Protein AF-A0A6N7V8H0-F1 (afdb_monomer_lite)

Secondary structure (DSSP, 8-state):
----PPPPPHHHHHHHHHHHHHHHHHHHTSPPPHHHHHHHHHHHHHHHHGGGGSS-THHHHHHHHHHHHHHHHHHHHHTTSSS-----HHHHHHHHHHHHHHHHHHHHHHTT-HHHHHHHHHHHHHHHHHHHHHHHHHH--

Sequence (141 aa):
METNAPIPNRSQASAALAAAQSAQDSIRSQPWPWWLYVSNGLFLGVSALLPLLGRPGSGLLAVLVVASCAFNYWAGSRMGLPFAVPRCRVFIVAVVLSTLFVVASLAASWAGMWGLVWVCAAGTVLSFGTGSVFHYRATLR

Foldseek 3Di:
DPPPDPDDDPVRVVVVVVVVVVVVVVLLLAAQDPVLLVLVLCLLLCLLCQLVVVDPCVVVNVVSVVVNFVVQCVSQVVSVHNGNDHPDPQLVVLQVQLVVLSVVLVVCSVVVNNVSSVVSSVSNNVSSVVSSVVSNVSSVD

pLDDT: mean 88.29, std 9.89, range [37.06, 97.12]

Structure (mmCIF, N/CA/C/O backbone):
data_AF-A0A6N7V8H0-F1
#
_entry.id   AF-A0A6N7V8H0-F1
#
loop_
_atom_site.group_PDB
_atom_site.id
_atom_site.type_symbol
_atom_site.label_atom_id
_atom_site.label_alt_id
_atom_site.label_comp_id
_atom_site.label_asym_id
_atom_site.label_entity_id
_atom_site.label_seq_id
_atom_site.pdbx_PDB_ins_code
_atom_site.Cartn_x
_atom_site.Cartn_y
_atom_site.Cartn_z
_atom_site.occupancy
_atom_site.B_iso_or_equiv
_atom_site.auth_seq_id
_atom_site.auth_comp_id
_atom_site.auth_asym_id
_atom_site.auth_atom_id
_atom_site.pdbx_PDB_model_num
ATOM 1 N N . MET A 1 1 ? -36.100 -26.189 21.861 1.00 37.06 1 MET A N 1
ATOM 2 C CA . MET A 1 1 ? -36.657 -24.824 21.939 1.00 37.06 1 MET A CA 1
ATOM 3 C C . MET A 1 1 ? -35.852 -23.959 20.989 1.00 37.06 1 MET A C 1
ATOM 5 O O . MET A 1 1 ? -34.749 -23.561 21.337 1.00 37.06 1 MET A O 1
ATOM 9 N N . GLU A 1 2 ? -36.344 -23.759 19.768 1.00 46.53 2 GLU A N 1
ATOM 10 C CA . GLU A 1 2 ? -35.780 -22.764 18.853 1.00 46.53 2 GLU A CA 1
ATOM 11 C C . GLU A 1 2 ? -36.162 -21.384 19.388 1.00 46.53 2 GLU A C 1
ATOM 13 O O . GLU A 1 2 ? -37.328 -20.991 19.381 1.00 46.53 2 GLU A O 1
ATOM 18 N N . THR A 1 3 ? -35.197 -20.659 19.945 1.00 51.53 3 THR A N 1
ATOM 19 C CA . THR A 1 3 ? -35.372 -19.241 20.250 1.00 51.53 3 THR A CA 1
ATOM 20 C C . THR A 1 3 ? -35.443 -18.488 18.928 1.00 51.53 3 THR A C 1
ATOM 22 O O . THR A 1 3 ? -34.410 -18.149 18.354 1.00 51.53 3 THR A O 1
ATOM 25 N N . ASN A 1 4 ? -36.660 -18.241 18.439 1.00 58.69 4 ASN A N 1
ATOM 26 C CA . ASN A 1 4 ? -36.912 -17.286 17.364 1.00 58.69 4 ASN A CA 1
ATOM 27 C C . ASN A 1 4 ? -36.492 -15.903 17.867 1.00 58.69 4 ASN A C 1
ATOM 29 O O . ASN A 1 4 ? -37.268 -15.212 18.528 1.00 58.69 4 ASN A O 1
ATOM 33 N N . ALA A 1 5 ? -35.233 -15.533 17.624 1.00 66.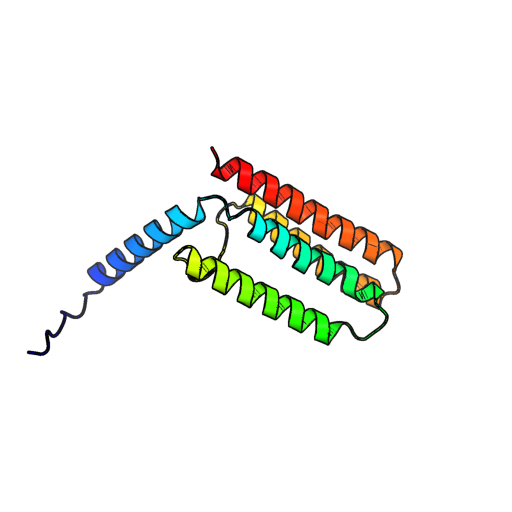69 5 ALA A N 1
ATOM 34 C CA . ALA A 1 5 ? -34.752 -14.197 17.923 1.0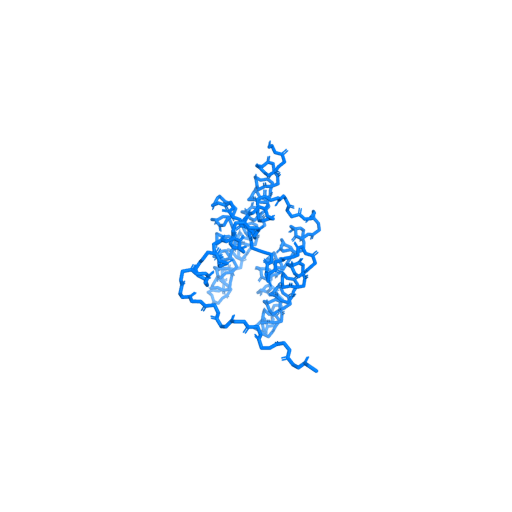0 66.69 5 ALA A CA 1
ATOM 35 C C . ALA A 1 5 ? -35.681 -13.197 17.209 1.00 66.69 5 ALA A C 1
ATOM 37 O O . ALA A 1 5 ? -35.926 -13.361 16.009 1.00 66.69 5 ALA A O 1
ATOM 38 N N . PRO A 1 6 ? -36.247 -12.207 17.919 1.00 72.56 6 PRO A N 1
ATOM 39 C CA . PRO A 1 6 ? -37.151 -11.251 17.303 1.00 72.56 6 PRO A CA 1
ATOM 40 C C . PRO A 1 6 ? -36.449 -10.571 16.126 1.00 72.56 6 PRO A C 1
ATOM 42 O O . PRO A 1 6 ? -35.336 -10.066 16.277 1.00 72.56 6 PRO A O 1
ATOM 45 N N . ILE A 1 7 ? -37.091 -10.581 14.953 1.00 78.12 7 ILE A N 1
ATOM 46 C CA . ILE A 1 7 ? -36.573 -9.904 13.761 1.00 78.12 7 ILE A CA 1
ATOM 47 C C . ILE A 1 7 ? -36.469 -8.412 14.108 1.00 78.12 7 ILE A C 1
ATOM 49 O O . ILE A 1 7 ? -37.496 -7.798 14.417 1.00 78.12 7 ILE A O 1
ATOM 53 N N . PRO A 1 8 ? -35.262 -7.818 14.103 1.00 76.00 8 PRO A N 1
ATOM 54 C CA . PRO A 1 8 ? -35.084 -6.439 14.523 1.00 76.00 8 PRO A CA 1
ATOM 55 C C . PRO A 1 8 ? -35.856 -5.506 13.593 1.00 76.00 8 PRO A C 1
ATOM 57 O O . PRO A 1 8 ? -35.789 -5.617 12.366 1.00 76.00 8 PRO A O 1
ATOM 60 N N . ASN A 1 9 ? -36.586 -4.559 14.176 1.00 87.94 9 ASN A N 1
ATOM 61 C CA . ASN A 1 9 ? -37.241 -3.517 13.394 1.00 87.94 9 ASN A CA 1
ATOM 62 C C . ASN A 1 9 ? -36.192 -2.561 12.784 1.00 87.94 9 ASN A C 1
ATOM 64 O O . ASN A 1 9 ? -35.013 -2.568 13.148 1.00 87.94 9 ASN A O 1
ATOM 68 N N . ARG A 1 10 ? -36.607 -1.710 11.838 1.00 88.06 10 ARG A N 1
ATOM 69 C CA . ARG A 1 10 ? -35.682 -0.825 11.105 1.00 88.06 10 ARG A CA 1
ATOM 70 C C . ARG A 1 10 ? -34.829 0.059 12.026 1.00 88.06 10 ARG A C 1
ATOM 72 O O . ARG A 1 10 ? -33.650 0.253 11.738 1.00 88.06 10 ARG A O 1
ATOM 79 N N . SER A 1 11 ? -35.397 0.585 13.115 1.00 87.69 11 SER A N 1
ATOM 80 C CA . SER A 1 11 ? -34.657 1.440 14.050 1.00 87.69 11 SER A CA 1
ATOM 81 C C . SER A 1 11 ? -33.616 0.643 14.839 1.00 87.69 11 SER A C 1
ATOM 83 O O . SER A 1 11 ? -32.468 1.079 14.924 1.00 87.69 11 SER A O 1
ATOM 85 N N . GLN A 1 12 ? -33.953 -0.559 15.311 1.00 87.06 12 GLN 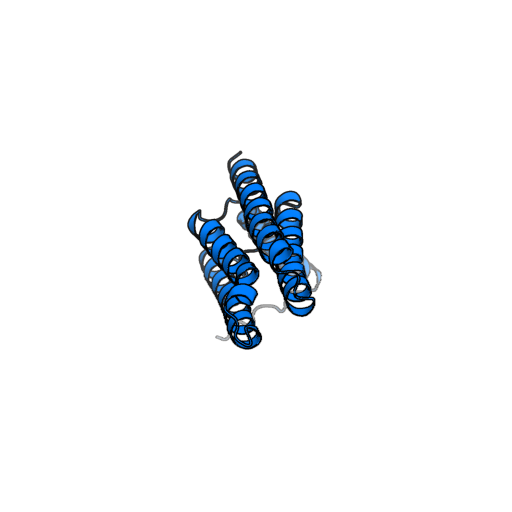A N 1
ATOM 86 C CA . GLN A 1 12 ? -33.011 -1.475 15.964 1.00 87.06 12 GLN A CA 1
ATOM 87 C C . GLN A 1 12 ? -31.879 -1.903 15.024 1.00 87.06 12 GLN A C 1
ATOM 89 O O . GLN A 1 12 ? -30.713 -1.858 15.415 1.00 87.06 12 GLN A O 1
ATOM 94 N N . ALA A 1 13 ? -32.192 -2.237 13.770 1.00 86.88 13 ALA A N 1
ATOM 95 C CA . ALA A 1 13 ? -31.185 -2.563 12.761 1.00 86.88 13 ALA A CA 1
ATOM 96 C C . ALA A 1 13 ? -30.242 -1.377 12.487 1.00 86.88 13 ALA A C 1
ATOM 98 O O . ALA A 1 13 ? -29.025 -1.550 12.433 1.00 86.88 13 ALA A O 1
ATOM 99 N N . SER A 1 14 ? -30.783 -0.157 12.374 1.00 89.06 14 SER A N 1
ATOM 100 C CA . SER A 1 14 ? -29.965 1.047 12.174 1.00 89.06 14 SER A CA 1
ATOM 101 C C . SER A 1 14 ? -29.068 1.365 13.373 1.00 89.06 14 SER A C 1
ATOM 103 O O . SER A 1 14 ? -27.902 1.707 13.188 1.00 89.06 14 SER A O 1
ATOM 105 N N . ALA A 1 15 ? -29.571 1.189 14.598 1.00 88.94 15 ALA A N 1
ATOM 106 C CA . ALA A 1 15 ? -28.802 1.402 15.818 1.00 88.94 15 ALA A CA 1
ATOM 107 C C . ALA A 1 15 ? -27.665 0.377 15.955 1.00 88.94 15 ALA A C 1
ATOM 109 O O . ALA A 1 15 ? -26.538 0.746 16.280 1.00 88.94 15 ALA A O 1
ATOM 110 N N . ALA A 1 16 ? -27.932 -0.894 15.636 1.00 87.69 16 ALA A N 1
ATOM 111 C CA . ALA A 1 16 ? -26.916 -1.944 15.625 1.00 87.69 16 ALA A CA 1
ATOM 112 C C . ALA A 1 16 ? -25.812 -1.666 14.591 1.00 87.69 16 ALA A C 1
ATOM 114 O O . ALA A 1 16 ? -24.628 -1.824 14.894 1.00 87.69 16 ALA A O 1
ATOM 115 N N . LEU A 1 17 ? -26.177 -1.190 13.394 1.00 88.81 17 LEU A N 1
ATOM 116 C CA . LEU A 1 17 ? -25.206 -0.810 12.367 1.00 88.81 17 LEU A CA 1
ATOM 117 C C . LEU A 1 17 ? -24.338 0.375 12.813 1.00 88.81 17 LEU A C 1
ATOM 119 O O . LEU A 1 17 ? -23.122 0.336 12.636 1.00 88.81 17 LEU A O 1
ATOM 123 N N . ALA A 1 18 ? -24.939 1.396 13.429 1.00 91.31 18 ALA A N 1
ATOM 124 C CA . ALA A 1 18 ? -24.211 2.548 13.958 1.00 91.31 18 ALA A CA 1
ATOM 125 C C . ALA A 1 18 ? -23.237 2.148 15.081 1.00 91.31 18 ALA A C 1
ATOM 127 O O . ALA A 1 18 ? -22.095 2.608 15.105 1.00 91.31 18 ALA A O 1
ATOM 128 N N . ALA A 1 19 ? -23.648 1.243 15.975 1.00 88.62 19 ALA A N 1
ATOM 129 C CA . ALA A 1 19 ? -22.782 0.709 17.025 1.00 88.62 19 ALA A CA 1
ATOM 130 C C . ALA A 1 19 ? -21.595 -0.080 16.445 1.00 88.62 19 ALA A C 1
ATOM 132 O O . ALA A 1 19 ? -20.453 0.130 16.855 1.00 88.62 19 ALA A O 1
ATOM 133 N N . ALA A 1 20 ? -21.838 -0.929 15.441 1.00 86.56 20 ALA A N 1
ATOM 134 C CA . ALA A 1 20 ? -20.782 -1.658 14.742 1.00 86.56 20 ALA A CA 1
ATOM 135 C C . ALA A 1 20 ? -19.816 -0.717 14.004 1.00 86.56 20 ALA A C 1
ATOM 137 O O . ALA A 1 20 ? -18.602 -0.909 14.067 1.00 86.56 20 ALA A O 1
ATOM 138 N N . GLN A 1 21 ? -20.328 0.323 13.342 1.00 88.12 21 GLN A N 1
ATOM 139 C CA . GLN A 1 21 ? -19.501 1.344 12.694 1.00 88.12 21 GLN A CA 1
ATOM 140 C C . GLN A 1 21 ? -18.628 2.085 13.707 1.00 88.12 21 GLN A C 1
ATOM 142 O O . GLN A 1 21 ? -17.432 2.216 13.475 1.00 88.12 21 GLN A O 1
ATOM 147 N N . SER A 1 22 ? -19.189 2.487 14.850 1.00 87.56 22 SER A N 1
ATOM 148 C CA . SER A 1 22 ? -18.442 3.136 15.935 1.00 87.56 22 SER A CA 1
ATOM 149 C C . SER A 1 22 ? -17.306 2.251 16.469 1.00 87.56 22 SER A C 1
ATOM 151 O O . SER A 1 22 ? -16.174 2.710 16.626 1.00 87.56 22 SER A O 1
ATOM 153 N N . ALA A 1 23 ? -17.567 0.955 16.663 1.00 86.25 23 ALA A N 1
ATOM 154 C CA . ALA A 1 23 ? -16.547 -0.001 17.095 1.00 86.25 23 ALA A CA 1
ATOM 155 C C . ALA A 1 23 ? -15.437 -0.191 16.046 1.00 86.25 23 ALA A C 1
ATOM 157 O O . ALA A 1 23 ? -14.252 -0.180 16.372 1.00 86.25 23 ALA A O 1
ATOM 158 N N . GLN A 1 24 ? -15.792 -0.320 14.764 1.00 86.00 24 GLN A N 1
ATOM 159 C CA . GLN A 1 24 ? -14.787 -0.393 13.700 1.00 86.00 24 GLN A CA 1
ATOM 160 C C . GLN A 1 24 ? -13.967 0.895 13.608 1.00 86.00 24 GLN A C 1
ATOM 162 O O . GLN A 1 24 ? -12.764 0.858 13.359 1.00 86.00 24 GLN A O 1
ATOM 167 N N . ASP A 1 25 ? -14.618 2.033 13.803 1.00 85.56 25 ASP A N 1
ATOM 168 C CA . ASP A 1 25 ? -13.999 3.346 13.765 1.00 85.56 25 ASP A CA 1
ATOM 169 C C . ASP A 1 25 ? -12.956 3.521 14.870 1.00 85.56 25 ASP A C 1
ATOM 171 O O . ASP A 1 25 ? -11.886 4.063 14.585 1.00 85.56 25 ASP A O 1
ATOM 175 N N . SER A 1 26 ? -13.213 3.012 16.081 1.00 86.00 26 SER A N 1
ATOM 176 C CA . SER A 1 26 ? -12.241 3.060 17.181 1.00 86.00 26 SER A CA 1
ATOM 177 C C . SER A 1 26 ? -11.007 2.200 16.905 1.00 86.00 26 SER A C 1
ATOM 179 O O . SER A 1 26 ? -9.893 2.570 17.272 1.00 86.00 26 SER A O 1
ATOM 181 N N . ILE A 1 27 ? -11.180 1.057 16.235 1.00 85.88 27 ILE A N 1
ATOM 182 C CA . ILE A 1 27 ? -10.061 0.192 15.840 1.00 85.88 27 ILE A CA 1
ATOM 183 C C . ILE A 1 27 ? -9.265 0.855 14.709 1.00 85.88 27 ILE A C 1
ATOM 185 O O . ILE A 1 27 ? -8.039 0.902 14.758 1.00 85.88 27 ILE A O 1
ATOM 189 N N . ARG A 1 28 ? -9.939 1.434 13.705 1.00 85.12 28 ARG A N 1
ATOM 190 C CA . ARG A 1 28 ? -9.289 2.117 12.568 1.00 85.12 28 ARG A CA 1
ATOM 191 C C . ARG A 1 28 ? -8.529 3.387 12.954 1.00 85.12 28 ARG A C 1
ATOM 193 O O . ARG A 1 28 ? -7.722 3.855 12.153 1.00 85.12 28 ARG A O 1
ATOM 200 N N . SER A 1 29 ? -8.801 3.968 14.123 1.00 84.44 29 SER A N 1
ATOM 201 C CA . SER A 1 29 ? -8.022 5.087 14.668 1.00 84.44 29 SER A CA 1
ATOM 202 C C . SER A 1 29 ? -6.724 4.666 15.357 1.00 84.44 29 SER A C 1
ATOM 204 O O . SER A 1 29 ? -5.931 5.534 15.706 1.00 84.44 29 SER A O 1
ATOM 206 N N . GLN A 1 30 ? -6.486 3.369 15.552 1.00 85.75 30 GLN A N 1
ATOM 207 C CA . GLN A 1 30 ? -5.235 2.879 16.126 1.00 85.75 30 GLN A CA 1
ATOM 208 C C . GLN A 1 30 ? -4.142 2.736 15.057 1.00 85.75 30 GLN A C 1
ATOM 210 O O . GLN A 1 30 ? -4.450 2.519 13.877 1.00 85.75 30 GLN A O 1
ATOM 215 N N . PRO A 1 31 ? -2.854 2.832 15.442 1.00 87.12 31 PRO A N 1
ATOM 216 C CA . PRO A 1 31 ? -1.769 2.550 14.517 1.00 87.12 31 PRO A CA 1
ATOM 217 C C . PRO A 1 31 ? -1.878 1.109 14.030 1.00 87.12 31 PRO A C 1
ATOM 219 O O . PRO A 1 31 ? -2.137 0.189 14.805 1.00 87.12 31 PRO A O 1
ATOM 222 N N . TRP A 1 32 ? -1.593 0.889 12.748 1.00 90.69 32 TRP A N 1
ATOM 223 C CA . TRP A 1 32 ? -1.341 -0.471 12.296 1.00 90.69 32 TRP A CA 1
ATOM 224 C C . TRP A 1 32 ? -0.122 -1.072 13.001 1.00 90.69 32 TRP A C 1
ATOM 226 O O . TRP A 1 32 ? 0.799 -0.341 13.387 1.00 90.69 32 TRP A O 1
ATOM 236 N N . PRO A 1 33 ? -0.053 -2.409 13.087 1.00 90.88 33 PRO A N 1
ATOM 237 C CA . PRO A 1 33 ? 1.191 -3.089 13.397 1.00 90.88 33 PRO A CA 1
ATOM 238 C C . PRO A 1 33 ? 2.298 -2.648 12.431 1.00 90.88 33 PRO A C 1
ATOM 240 O O . PRO A 1 33 ? 2.071 -2.548 11.223 1.00 90.88 33 PRO A O 1
ATOM 243 N N . TRP A 1 34 ? 3.508 -2.411 12.945 1.00 91.75 34 TRP A N 1
ATOM 244 C CA . TRP A 1 34 ? 4.623 -1.871 12.153 1.00 91.75 34 TRP A CA 1
ATOM 245 C C . TRP A 1 34 ? 4.905 -2.690 10.877 1.00 91.75 34 TRP A C 1
ATOM 247 O O . TRP A 1 34 ? 5.178 -2.126 9.816 1.00 91.75 34 TRP A O 1
ATOM 257 N N . TRP A 1 35 ? 4.764 -4.019 10.957 1.00 93.81 35 TRP A N 1
ATOM 258 C CA . TRP A 1 35 ? 4.993 -4.940 9.843 1.00 93.81 35 TRP A CA 1
ATOM 259 C C . TRP A 1 35 ? 4.006 -4.737 8.690 1.00 93.81 35 TRP A C 1
ATOM 261 O O . TRP A 1 35 ? 4.353 -5.012 7.542 1.00 93.81 35 TRP A O 1
ATOM 271 N N . LEU A 1 36 ? 2.796 -4.233 8.957 1.00 93.06 36 LEU A N 1
ATOM 272 C CA . LEU A 1 36 ? 1.781 -4.008 7.931 1.00 93.06 36 LEU A CA 1
ATOM 273 C C . LEU A 1 36 ? 2.137 -2.804 7.053 1.00 93.06 36 LEU A C 1
ATOM 275 O O . LEU A 1 36 ? 1.918 -2.849 5.843 1.00 93.06 36 LEU A O 1
ATOM 279 N N . TYR A 1 37 ? 2.748 -1.762 7.628 1.00 93.31 37 TYR A N 1
ATOM 280 C CA . TYR A 1 37 ? 3.306 -0.662 6.835 1.00 93.31 37 TYR A CA 1
ATOM 281 C C . TYR A 1 37 ? 4.447 -1.159 5.955 1.00 93.31 37 TYR A C 1
ATOM 283 O O . TYR A 1 37 ? 4.433 -0.935 4.750 1.00 93.31 37 TYR A O 1
ATOM 291 N N . VAL A 1 38 ? 5.407 -1.882 6.537 1.00 94.00 38 VAL A N 1
ATOM 292 C CA . VAL A 1 38 ? 6.569 -2.392 5.794 1.00 94.00 38 VAL A CA 1
ATOM 293 C C . VAL A 1 38 ? 6.123 -3.287 4.637 1.00 94.00 38 VAL A C 1
ATOM 295 O O . VAL A 1 38 ? 6.548 -3.083 3.505 1.00 94.00 38 VAL A O 1
ATOM 298 N N . SER A 1 39 ? 5.209 -4.222 4.895 1.00 95.31 39 SER A N 1
ATOM 299 C CA . SER A 1 39 ? 4.719 -5.163 3.881 1.00 95.31 39 SER A CA 1
ATOM 300 C C . SER A 1 39 ? 3.986 -4.455 2.739 1.00 95.31 39 SER A C 1
ATOM 302 O O . SER A 1 39 ? 4.263 -4.728 1.575 1.00 95.31 39 SER A O 1
ATOM 304 N N . ASN A 1 40 ? 3.097 -3.502 3.042 1.00 94.94 40 ASN A N 1
ATOM 305 C CA . ASN A 1 40 ? 2.410 -2.714 2.011 1.00 94.94 40 ASN A CA 1
ATOM 306 C C . ASN A 1 40 ? 3.385 -1.844 1.204 1.00 94.94 40 ASN A C 1
ATOM 308 O O . ASN A 1 40 ? 3.266 -1.762 -0.019 1.00 94.94 40 ASN A O 1
ATOM 312 N N . GLY A 1 41 ? 4.383 -1.253 1.865 1.00 94.12 41 GLY A N 1
ATOM 313 C CA . GLY A 1 41 ? 5.451 -0.513 1.196 1.00 94.12 41 GLY A CA 1
ATOM 314 C C . GLY A 1 41 ? 6.251 -1.392 0.235 1.00 94.12 41 GLY A C 1
ATOM 315 O O . GLY A 1 41 ? 6.540 -0.966 -0.881 1.00 94.12 41 GLY A O 1
ATOM 316 N N . LEU A 1 42 ? 6.547 -2.637 0.624 1.00 95.19 42 LEU A N 1
ATOM 317 C CA . LEU A 1 42 ? 7.201 -3.617 -0.244 1.00 95.19 42 LEU A CA 1
ATOM 318 C C . LEU A 1 42 ? 6.316 -4.010 -1.429 1.00 95.19 42 LEU A C 1
ATOM 320 O O . LEU A 1 42 ? 6.798 -3.981 -2.557 1.00 95.19 42 LEU A O 1
ATOM 324 N N . PHE A 1 43 ? 5.031 -4.315 -1.216 1.00 95.31 43 PHE A N 1
ATOM 325 C CA . PHE A 1 43 ? 4.113 -4.632 -2.316 1.00 95.31 43 PHE A CA 1
ATOM 326 C C . PHE A 1 43 ? 4.056 -3.505 -3.350 1.00 95.31 43 PHE A C 1
ATOM 328 O O . PHE A 1 43 ? 4.185 -3.765 -4.547 1.00 95.31 43 PHE A O 1
ATOM 335 N N . LEU A 1 44 ? 3.912 -2.256 -2.902 1.00 95.00 44 LEU A N 1
ATOM 336 C CA . LEU A 1 44 ? 3.859 -1.088 -3.783 1.00 95.00 44 LEU A CA 1
ATOM 337 C C . LEU A 1 44 ? 5.201 -0.838 -4.479 1.00 95.00 44 LEU A C 1
ATOM 339 O O . LEU A 1 44 ? 5.241 -0.697 -5.700 1.00 95.00 44 LEU A O 1
ATOM 343 N N . GLY A 1 45 ? 6.306 -0.840 -3.732 1.00 93.44 45 GLY A N 1
ATOM 344 C CA . GLY A 1 45 ? 7.644 -0.604 -4.277 1.00 93.44 45 GLY A CA 1
ATOM 345 C C . GLY A 1 45 ? 8.057 -1.656 -5.307 1.00 93.44 45 GLY A C 1
ATOM 346 O O . GLY A 1 45 ? 8.511 -1.307 -6.396 1.00 93.44 45 GLY A O 1
ATOM 347 N N . VAL A 1 46 ? 7.834 -2.941 -5.015 1.00 93.88 46 VAL A N 1
ATOM 348 C CA . VAL A 1 46 ? 8.101 -4.038 -5.960 1.00 93.88 46 VAL A CA 1
ATOM 349 C C . VAL A 1 46 ? 7.210 -3.911 -7.196 1.00 93.88 46 VAL A C 1
ATOM 351 O O . VAL A 1 46 ? 7.697 -4.072 -8.313 1.00 93.88 46 VAL A O 1
ATOM 354 N N . SER A 1 47 ? 5.934 -3.553 -7.024 1.00 94.12 47 SER A N 1
ATOM 355 C CA . SER A 1 47 ? 5.024 -3.319 -8.154 1.00 94.12 47 SER A CA 1
ATOM 356 C C . SER A 1 47 ? 5.494 -2.172 -9.053 1.00 94.12 47 SER A C 1
ATOM 358 O O . SER A 1 47 ? 5.391 -2.275 -10.273 1.00 94.12 47 SER A O 1
ATOM 360 N N . ALA A 1 48 ? 6.055 -1.101 -8.485 1.00 93.94 48 ALA A N 1
ATOM 361 C CA . ALA A 1 48 ? 6.606 0.008 -9.263 1.00 93.94 48 ALA A CA 1
ATOM 362 C C . ALA A 1 48 ? 7.900 -0.361 -10.008 1.00 93.94 48 ALA A C 1
ATOM 364 O O . ALA A 1 48 ? 8.169 0.208 -11.063 1.00 93.94 48 ALA A O 1
ATOM 365 N N . LEU A 1 49 ? 8.697 -1.297 -9.485 1.00 93.19 49 LEU A N 1
ATOM 366 C CA . LEU A 1 49 ? 9.955 -1.751 -10.096 1.00 93.19 49 LEU A CA 1
ATOM 367 C C . LEU A 1 49 ? 9.767 -2.877 -11.118 1.00 93.19 49 LEU A C 1
ATOM 369 O O . LEU A 1 49 ? 10.665 -3.134 -11.917 1.00 93.19 49 LEU A O 1
ATOM 373 N N . LEU A 1 50 ? 8.606 -3.531 -11.119 1.00 92.44 50 LEU A N 1
ATOM 374 C CA . LEU A 1 50 ? 8.281 -4.650 -12.000 1.00 92.44 50 LEU A CA 1
ATOM 375 C C . LEU A 1 50 ? 8.639 -4.444 -13.479 1.00 92.44 50 LEU A C 1
ATOM 377 O O . LEU A 1 50 ? 9.154 -5.386 -14.086 1.00 92.44 50 LEU A O 1
ATOM 381 N N . PRO A 1 51 ? 8.408 -3.257 -14.078 1.00 90.38 51 PRO A N 1
ATOM 382 C CA . PRO A 1 51 ? 8.721 -3.051 -15.486 1.00 90.38 51 PRO A CA 1
ATOM 383 C C . PRO A 1 51 ? 10.210 -3.213 -15.828 1.00 90.38 51 PRO A C 1
ATOM 385 O O . PRO A 1 51 ? 10.546 -3.548 -16.961 1.00 90.38 51 PRO A O 1
ATOM 388 N N . LEU A 1 52 ? 11.111 -3.055 -14.852 1.00 89.00 52 LEU A N 1
ATOM 389 C CA . LEU A 1 52 ? 12.556 -3.238 -15.036 1.00 89.00 52 LEU A CA 1
ATOM 390 C C . LEU A 1 52 ? 12.966 -4.708 -15.223 1.00 89.00 52 LEU A C 1
ATOM 392 O O . LEU A 1 52 ? 14.093 -4.979 -15.624 1.00 89.00 52 LEU A O 1
ATOM 396 N N . LEU A 1 53 ? 12.071 -5.665 -14.957 1.00 84.75 53 LEU A N 1
ATOM 397 C CA . LEU A 1 53 ? 12.355 -7.100 -15.079 1.00 84.75 53 LEU A CA 1
ATOM 398 C C . LEU A 1 53 ? 12.298 -7.622 -16.530 1.00 84.75 53 LEU A C 1
ATOM 400 O O . LEU A 1 53 ? 12.544 -8.806 -16.760 1.00 84.75 53 LEU A O 1
ATOM 404 N N . GLY A 1 54 ? 11.966 -6.777 -17.515 1.00 68.75 54 GLY A N 1
ATOM 405 C CA . GLY A 1 54 ? 12.108 -7.080 -18.950 1.00 68.75 54 GLY A CA 1
ATOM 406 C C . GLY A 1 54 ? 11.195 -8.183 -19.517 1.00 68.75 54 GLY A C 1
ATOM 407 O O . GLY A 1 54 ? 11.354 -8.576 -20.670 1.00 68.75 54 GLY A O 1
ATOM 408 N N . ARG A 1 55 ? 10.237 -8.699 -18.737 1.00 66.75 55 ARG A N 1
ATOM 409 C CA . ARG A 1 55 ? 9.236 -9.716 -19.128 1.00 66.75 55 ARG A CA 1
ATOM 410 C C . ARG A 1 55 ? 7.817 -9.156 -18.976 1.00 66.75 55 ARG A C 1
ATOM 412 O O . ARG A 1 55 ? 7.674 -8.135 -18.305 1.00 66.75 55 ARG A O 1
ATOM 419 N N . PRO A 1 56 ? 6.763 -9.782 -19.551 1.00 61.12 56 PRO A N 1
ATOM 420 C CA . PRO A 1 56 ? 5.384 -9.334 -19.347 1.00 61.12 56 PRO A CA 1
ATOM 421 C C . PRO A 1 56 ? 5.017 -9.410 -17.857 1.00 61.12 56 PRO A C 1
ATOM 423 O O . PRO A 1 56 ? 4.574 -10.434 -17.343 1.00 61.12 56 PRO A O 1
ATOM 426 N N . GLY A 1 57 ? 5.242 -8.306 -17.145 1.00 65.88 57 GLY A N 1
ATOM 427 C CA . GLY A 1 57 ? 5.055 -8.189 -15.702 1.00 65.88 57 GLY A CA 1
ATOM 428 C C . GLY A 1 57 ? 3.587 -8.169 -15.279 1.00 65.88 57 GLY A C 1
ATOM 429 O O . GLY A 1 57 ? 3.308 -8.157 -14.089 1.00 65.88 57 GLY A O 1
ATOM 430 N N . SER A 1 58 ? 2.637 -8.200 -16.217 1.00 75.38 58 SER A N 1
ATOM 431 C CA . SER A 1 58 ? 1.200 -8.141 -15.928 1.00 75.38 58 SER A CA 1
ATOM 432 C C . SER A 1 58 ? 0.722 -9.293 -15.038 1.00 75.38 58 SER A C 1
ATOM 434 O O . SER A 1 58 ? -0.046 -9.058 -14.107 1.00 75.38 58 SER A O 1
ATOM 436 N N . GLY A 1 59 ? 1.217 -10.517 -15.257 1.00 83.38 59 GLY A N 1
ATOM 437 C CA . GLY A 1 59 ? 0.881 -11.670 -14.414 1.00 83.38 59 GLY A CA 1
ATOM 438 C C . GLY A 1 59 ? 1.409 -11.530 -12.984 1.00 83.38 59 GLY A C 1
ATOM 439 O O . GLY A 1 59 ? 0.673 -11.737 -12.023 1.00 83.38 59 GLY A O 1
ATOM 440 N N . LEU A 1 60 ? 2.668 -11.110 -12.830 1.00 86.88 60 LEU A N 1
ATOM 441 C CA . LEU A 1 60 ? 3.272 -10.896 -11.514 1.00 86.88 60 LEU A CA 1
ATOM 442 C C . LEU A 1 60 ? 2.635 -9.703 -10.782 1.00 86.88 60 LEU A C 1
ATOM 444 O O . LEU A 1 60 ? 2.415 -9.780 -9.577 1.00 86.88 60 LEU A O 1
ATOM 448 N N . LEU A 1 61 ? 2.262 -8.640 -11.501 1.00 89.06 61 LEU A N 1
ATOM 449 C CA . LEU A 1 61 ? 1.524 -7.508 -10.941 1.00 89.06 61 LEU A CA 1
ATOM 450 C C . LEU A 1 61 ? 0.162 -7.955 -10.402 1.00 89.06 61 LEU A C 1
ATOM 452 O O . LEU A 1 61 ? -0.191 -7.600 -9.281 1.00 89.06 61 LEU A O 1
ATOM 456 N N . ALA A 1 62 ? -0.578 -8.771 -11.159 1.00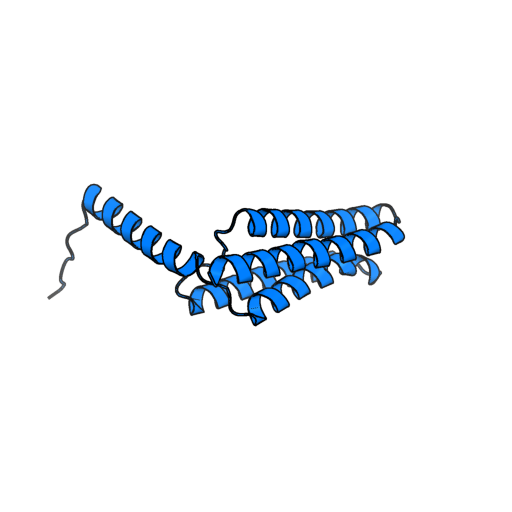 89.12 62 ALA A N 1
ATOM 457 C CA . ALA A 1 62 ? -1.853 -9.319 -10.704 1.00 89.12 62 ALA A CA 1
ATOM 458 C C . ALA A 1 62 ? -1.684 -10.145 -9.419 1.00 89.12 62 ALA A C 1
ATOM 460 O O . ALA A 1 62 ? -2.450 -9.970 -8.472 1.00 89.12 62 ALA A O 1
ATOM 461 N N . VAL A 1 63 ? -0.641 -10.979 -9.344 1.00 92.50 63 VAL A N 1
ATOM 462 C CA . VAL A 1 63 ? -0.311 -11.743 -8.131 1.00 92.50 63 VAL A CA 1
ATOM 463 C C . VAL A 1 63 ? 0.007 -10.818 -6.956 1.00 92.50 63 VAL A C 1
ATOM 465 O O . VAL A 1 63 ? -0.512 -11.042 -5.867 1.00 92.50 63 VAL A O 1
ATOM 468 N N . LEU A 1 64 ? 0.805 -9.764 -7.154 1.00 92.50 64 LEU A N 1
ATOM 469 C CA . LEU A 1 64 ? 1.143 -8.802 -6.097 1.00 92.50 64 LEU A CA 1
ATOM 470 C C . LEU A 1 64 ? -0.088 -8.042 -5.591 1.00 92.50 64 LEU A C 1
ATOM 472 O O . LEU A 1 64 ? -0.231 -7.856 -4.384 1.00 92.50 64 LEU A O 1
ATOM 476 N N . VAL A 1 65 ? -0.996 -7.648 -6.486 1.00 91.69 65 VAL A N 1
ATOM 477 C CA . VAL A 1 65 ? -2.260 -6.991 -6.120 1.00 91.69 65 VAL A CA 1
ATOM 478 C C . VAL A 1 65 ? -3.135 -7.935 -5.301 1.00 91.69 65 VAL A C 1
ATOM 480 O O . VAL A 1 65 ? -3.572 -7.570 -4.211 1.00 91.69 65 VAL A O 1
ATOM 483 N N . VAL A 1 66 ? -3.344 -9.167 -5.775 1.00 95.06 66 VAL A N 1
ATOM 484 C CA . VAL A 1 66 ? -4.147 -10.170 -5.058 1.00 95.06 66 VAL A CA 1
ATOM 485 C C . VAL A 1 66 ? -3.523 -10.504 -3.704 1.00 95.06 66 VAL A C 1
ATOM 487 O O . VAL A 1 66 ? -4.234 -10.531 -2.700 1.00 95.06 66 VAL A O 1
ATOM 490 N N . ALA A 1 67 ? -2.205 -10.702 -3.650 1.00 94.38 67 ALA A N 1
ATOM 491 C CA . ALA A 1 67 ? -1.479 -10.970 -2.414 1.00 94.38 67 ALA A CA 1
ATOM 492 C C . ALA A 1 67 ? -1.595 -9.803 -1.427 1.00 94.38 67 ALA A C 1
ATOM 494 O O . ALA A 1 67 ? -1.881 -10.033 -0.255 1.00 94.38 67 ALA A O 1
ATOM 495 N N . SER A 1 68 ? -1.455 -8.559 -1.893 1.00 94.12 68 SER A N 1
ATOM 496 C CA . SER A 1 68 ? -1.642 -7.365 -1.066 1.00 94.12 68 SER A CA 1
ATOM 497 C C . SER A 1 68 ? -3.066 -7.283 -0.508 1.00 94.12 68 SER A C 1
ATOM 499 O O . SER A 1 68 ? -3.253 -7.095 0.696 1.00 94.12 68 SER A O 1
ATOM 501 N N . CYS A 1 69 ? -4.090 -7.503 -1.336 1.00 93.75 69 CYS A N 1
ATOM 502 C CA . CYS A 1 69 ? -5.480 -7.528 -0.881 1.00 93.75 69 CYS A CA 1
ATOM 503 C C . CYS A 1 69 ? -5.725 -8.638 0.150 1.00 93.75 69 CYS A C 1
ATOM 505 O O . CYS A 1 69 ? -6.261 -8.365 1.223 1.00 93.75 69 CYS A O 1
ATOM 507 N N . ALA A 1 70 ? -5.298 -9.870 -0.134 1.00 94.94 70 ALA A N 1
ATOM 508 C CA . ALA A 1 70 ? -5.447 -11.004 0.777 1.00 94.94 70 ALA A CA 1
ATOM 509 C C . ALA A 1 70 ? -4.706 -10.776 2.103 1.00 94.94 70 ALA A C 1
ATOM 511 O O . ALA A 1 70 ? -5.225 -11.093 3.173 1.00 94.94 70 ALA A O 1
ATOM 512 N N . PHE A 1 71 ? -3.523 -10.167 2.050 1.00 94.94 71 PHE A N 1
ATOM 513 C CA . PHE A 1 71 ? -2.735 -9.833 3.228 1.00 94.94 71 PHE A CA 1
ATOM 514 C C . PHE A 1 71 ? -3.414 -8.768 4.094 1.00 94.94 71 PHE A C 1
ATOM 516 O O . PHE A 1 71 ? -3.504 -8.938 5.308 1.00 94.94 71 PHE A O 1
ATOM 523 N N . ASN A 1 72 ? -3.958 -7.704 3.494 1.00 94.12 72 ASN A N 1
ATOM 524 C CA . ASN A 1 72 ? -4.703 -6.669 4.223 1.00 94.12 72 ASN A CA 1
ATOM 525 C C . ASN A 1 72 ? -6.054 -7.176 4.754 1.00 94.12 72 ASN A C 1
ATOM 527 O O . ASN A 1 72 ? -6.505 -6.718 5.808 1.00 94.12 72 ASN A O 1
ATOM 531 N N . TYR A 1 73 ? -6.685 -8.130 4.067 1.00 94.62 73 TYR A N 1
ATOM 532 C CA . TYR A 1 73 ? -7.864 -8.841 4.561 1.00 94.62 73 TYR A CA 1
ATOM 533 C C . TYR A 1 73 ? -7.519 -9.670 5.802 1.00 94.62 73 TYR A C 1
ATOM 535 O O . TYR A 1 73 ? -8.130 -9.512 6.859 1.00 94.62 73 TYR A O 1
ATOM 543 N N . TRP A 1 74 ? -6.475 -10.498 5.708 1.00 95.56 74 TRP A N 1
ATOM 544 C CA . TRP A 1 74 ? -5.986 -11.306 6.822 1.00 95.56 74 TRP A CA 1
ATOM 545 C C . TRP A 1 74 ? -5.575 -10.436 8.014 1.00 95.56 74 TRP A C 1
ATOM 547 O O . TRP A 1 74 ? -6.037 -10.668 9.131 1.00 95.56 74 TRP A O 1
ATOM 557 N N . ALA A 1 75 ? -4.783 -9.389 7.784 1.00 92.75 75 ALA A N 1
ATOM 558 C CA . ALA A 1 75 ? -4.381 -8.445 8.821 1.00 92.75 75 ALA A CA 1
ATOM 559 C C . ALA A 1 75 ? -5.596 -7.761 9.464 1.00 92.75 75 ALA A C 1
ATOM 561 O O . ALA A 1 75 ? -5.680 -7.677 10.687 1.00 92.75 75 ALA A O 1
ATOM 562 N N . GLY A 1 76 ? -6.566 -7.328 8.651 1.00 90.44 76 GLY A N 1
ATOM 563 C CA . GLY A 1 76 ? -7.832 -6.767 9.117 1.00 90.44 76 GLY A CA 1
ATOM 564 C C . GLY A 1 76 ? -8.562 -7.723 10.053 1.00 90.44 76 GLY A C 1
ATOM 565 O O . GLY A 1 76 ? -8.895 -7.340 11.175 1.00 90.44 76 GLY A O 1
ATOM 566 N N . SER A 1 77 ? -8.739 -8.977 9.629 1.00 91.00 77 SER A N 1
ATOM 567 C CA . SER A 1 77 ? -9.461 -9.994 10.404 1.00 91.00 77 SER A CA 1
ATOM 568 C C . SER A 1 77 ? -8.833 -10.238 11.778 1.00 91.00 77 SER A C 1
ATOM 570 O O . SER A 1 77 ? -9.545 -10.411 12.765 1.00 91.00 77 SER A O 1
ATOM 572 N N . ARG A 1 78 ? -7.499 -10.154 11.876 1.00 89.94 78 ARG A N 1
ATOM 573 C CA . ARG A 1 78 ? -6.750 -10.251 13.140 1.00 89.94 78 ARG A CA 1
ATOM 574 C C . ARG A 1 78 ? -6.947 -9.044 14.058 1.00 89.94 78 ARG A C 1
ATOM 576 O O . ARG A 1 78 ? -6.783 -9.183 15.263 1.00 89.94 78 ARG A O 1
ATOM 583 N N . MET A 1 79 ? -7.301 -7.889 13.502 1.00 86.69 79 MET A N 1
ATOM 584 C CA . MET A 1 79 ? -7.595 -6.655 14.236 1.00 86.69 79 MET A CA 1
ATOM 585 C C . MET A 1 79 ? -9.092 -6.480 14.541 1.00 86.69 79 MET A C 1
ATOM 587 O O . MET A 1 79 ? -9.467 -5.481 15.141 1.00 86.69 79 MET A O 1
ATOM 591 N N . GLY A 1 80 ? -9.961 -7.413 14.133 1.00 85.75 80 GLY A N 1
ATOM 592 C CA . GLY A 1 80 ? -11.416 -7.274 14.288 1.00 85.75 80 GLY A CA 1
ATOM 593 C C . GLY A 1 80 ? -12.081 -6.405 13.212 1.00 85.75 80 GLY A C 1
ATOM 594 O O . GLY A 1 80 ? -13.187 -5.906 13.408 1.00 85.75 80 GLY A O 1
ATOM 595 N N . LEU A 1 81 ? -11.420 -6.217 12.066 1.00 87.00 81 LEU A N 1
ATOM 596 C CA . LEU A 1 81 ? -11.928 -5.474 10.912 1.00 87.00 81 LEU A CA 1
ATOM 597 C C . LEU A 1 81 ? -12.068 -6.395 9.688 1.00 87.00 81 LEU A C 1
ATOM 599 O O . LEU A 1 81 ? -11.299 -7.336 9.534 1.00 87.00 81 LEU A O 1
ATOM 603 N N . PRO A 1 82 ? -12.990 -6.119 8.749 1.00 84.75 82 PRO A N 1
ATOM 604 C CA . PRO A 1 82 ? -13.059 -6.883 7.501 1.00 84.75 82 PRO A CA 1
ATOM 605 C C . PRO A 1 82 ? -11.828 -6.656 6.609 1.00 84.75 82 PRO A C 1
ATOM 607 O O . PRO A 1 82 ? -11.437 -7.539 5.862 1.00 84.75 82 PRO A O 1
ATOM 610 N N . PHE A 1 83 ? -11.210 -5.477 6.690 1.00 86.69 83 PHE A N 1
ATOM 611 C CA . PHE A 1 83 ? -9.979 -5.124 5.988 1.00 86.69 83 PHE A CA 1
ATOM 612 C C . PHE A 1 83 ? -9.191 -4.118 6.821 1.00 86.69 83 PHE A C 1
ATOM 614 O O . PHE A 1 83 ? -9.777 -3.247 7.474 1.00 86.69 83 PHE A O 1
ATOM 621 N N . ALA A 1 84 ? -7.864 -4.193 6.744 1.00 87.38 84 ALA A N 1
ATOM 622 C CA . ALA A 1 84 ? -6.981 -3.176 7.292 1.00 87.38 84 ALA A CA 1
ATOM 623 C C . ALA A 1 84 ? -7.028 -1.904 6.426 1.00 87.38 84 ALA A C 1
ATOM 625 O O . ALA A 1 84 ? -6.185 -1.694 5.562 1.00 87.38 84 ALA A O 1
ATOM 626 N N . VAL A 1 85 ? -8.046 -1.064 6.629 1.00 84.75 85 VAL A N 1
ATOM 627 C CA . VAL A 1 85 ? -8.189 0.237 5.952 1.00 84.75 85 VAL A CA 1
ATOM 628 C C . VAL A 1 85 ? -7.974 1.352 6.972 1.00 84.75 85 VAL A C 1
ATOM 630 O O . VAL A 1 85 ? -8.637 1.340 8.013 1.00 84.75 85 VAL A O 1
ATOM 633 N N . PRO A 1 86 ? -7.080 2.317 6.705 1.00 82.19 86 PRO A N 1
ATOM 634 C CA . PRO A 1 86 ? -6.831 3.411 7.629 1.00 82.19 86 PRO A CA 1
ATOM 635 C C . PRO A 1 86 ? -7.901 4.501 7.482 1.00 82.19 86 PRO A C 1
ATOM 637 O O . PRO A 1 86 ? -8.470 4.686 6.407 1.00 82.19 86 PRO A O 1
ATOM 640 N N . ARG A 1 87 ? -8.147 5.279 8.544 1.00 84.12 87 ARG A N 1
ATOM 641 C CA . ARG A 1 87 ? -9.071 6.434 8.492 1.00 84.12 87 ARG A CA 1
ATOM 642 C C . ARG A 1 87 ? -8.377 7.766 8.187 1.00 84.12 87 ARG A C 1
ATOM 644 O O . ARG A 1 87 ? -9.022 8.727 7.770 1.00 84.12 87 ARG A O 1
ATOM 651 N N . CYS A 1 88 ? -7.068 7.854 8.408 1.00 86.12 88 CYS A N 1
ATOM 652 C CA . CYS A 1 88 ? -6.326 9.100 8.247 1.00 86.12 88 CYS A CA 1
ATOM 653 C C . CYS A 1 88 ? -6.316 9.569 6.786 1.00 86.12 88 CYS A C 1
ATOM 655 O O . CYS A 1 88 ? -5.691 8.946 5.929 1.00 86.12 88 CYS A O 1
ATOM 657 N N . ARG A 1 89 ? -6.963 10.711 6.515 1.00 88.94 89 ARG A N 1
ATOM 658 C CA . ARG A 1 89 ? -7.069 11.294 5.165 1.00 88.94 89 ARG A CA 1
ATOM 659 C C . ARG A 1 89 ? -5.705 11.524 4.518 1.00 88.94 89 ARG A C 1
ATOM 661 O O . ARG A 1 89 ? -5.539 11.227 3.344 1.00 88.94 89 ARG A O 1
ATOM 668 N N . VAL A 1 90 ? -4.729 12.001 5.293 1.00 88.75 90 VAL A N 1
ATOM 669 C CA . VAL A 1 90 ? -3.359 12.238 4.810 1.00 88.75 90 VAL A CA 1
ATOM 670 C C . VAL A 1 90 ? -2.722 10.933 4.340 1.00 88.75 90 VAL A C 1
ATOM 672 O O . VAL A 1 90 ? -2.127 10.887 3.267 1.00 88.75 90 VAL A O 1
ATOM 675 N N . PHE A 1 91 ? -2.896 9.854 5.105 1.00 90.88 91 PHE A N 1
ATOM 676 C CA . PHE A 1 91 ? -2.357 8.555 4.726 1.00 90.88 91 PHE A CA 1
ATOM 677 C C . PHE A 1 91 ? -3.072 7.972 3.505 1.00 90.88 91 PHE A C 1
ATOM 679 O O . PHE A 1 91 ? -2.413 7.452 2.613 1.00 90.88 91 PHE A O 1
ATOM 686 N N . ILE A 1 92 ? -4.394 8.133 3.402 1.00 91.44 92 ILE A N 1
ATOM 687 C CA . ILE A 1 92 ? -5.155 7.718 2.214 1.00 91.44 92 ILE A CA 1
ATOM 688 C C . ILE A 1 92 ? -4.646 8.449 0.965 1.00 91.44 92 ILE A C 1
ATOM 690 O O . ILE A 1 92 ? -4.381 7.807 -0.048 1.00 91.44 92 ILE A O 1
ATOM 694 N N . VAL A 1 93 ? -4.445 9.768 1.038 1.00 94.62 93 VAL A N 1
ATOM 695 C CA . VAL A 1 93 ? -3.878 10.554 -0.072 1.00 94.62 93 VAL A CA 1
ATOM 696 C C . VAL A 1 93 ? -2.486 10.044 -0.449 1.00 94.62 93 VAL A C 1
ATOM 698 O O . VAL A 1 93 ? -2.199 9.877 -1.631 1.00 94.62 93 VAL A O 1
ATOM 701 N N . ALA A 1 94 ? -1.644 9.733 0.537 1.00 94.31 94 ALA A N 1
ATOM 702 C CA . ALA A 1 94 ? -0.318 9.172 0.301 1.00 94.31 94 ALA A CA 1
ATOM 703 C C . ALA A 1 94 ? -0.361 7.790 -0.382 1.00 94.31 94 ALA A C 1
ATOM 705 O O . ALA A 1 94 ? 0.414 7.542 -1.304 1.00 94.31 94 ALA A O 1
ATOM 706 N N . VAL A 1 95 ? -1.285 6.909 0.015 1.00 93.81 95 VAL A N 1
ATOM 707 C CA . VAL A 1 95 ? -1.500 5.594 -0.619 1.00 93.81 95 VAL A CA 1
ATOM 708 C C . VAL A 1 95 ? -1.982 5.750 -2.061 1.00 93.81 95 VAL A C 1
ATOM 710 O O . VAL A 1 95 ? -1.473 5.073 -2.957 1.00 93.81 95 VAL A O 1
ATOM 713 N N . VAL A 1 96 ? -2.927 6.661 -2.309 1.00 95.38 96 VAL A N 1
ATOM 714 C CA . VAL A 1 96 ? -3.412 6.962 -3.664 1.00 95.38 96 VAL A CA 1
ATOM 715 C C . VAL A 1 96 ? -2.268 7.481 -4.529 1.00 95.38 96 VAL A C 1
ATOM 717 O O . VAL A 1 96 ? -2.051 6.961 -5.618 1.00 95.38 96 VAL A O 1
ATOM 720 N N . LEU A 1 97 ? -1.488 8.441 -4.031 1.00 96.69 97 LEU A N 1
ATOM 721 C CA . LEU A 1 97 ? -0.338 8.987 -4.749 1.00 96.69 97 LEU A CA 1
ATOM 722 C C . LEU A 1 97 ? 0.708 7.908 -5.065 1.00 96.69 97 LEU A C 1
ATOM 724 O O . LEU A 1 97 ? 1.195 7.832 -6.191 1.00 96.69 97 LEU A O 1
ATOM 728 N N . SER A 1 98 ? 1.004 7.035 -4.103 1.00 95.19 98 SER A N 1
ATOM 729 C CA . SER A 1 98 ? 1.900 5.892 -4.295 1.00 95.19 98 SER A CA 1
ATOM 730 C C . SER A 1 98 ? 1.390 4.949 -5.390 1.00 95.19 98 SER A C 1
ATOM 732 O O . SER A 1 98 ? 2.136 4.558 -6.284 1.00 95.19 98 SER A O 1
ATOM 734 N N . THR A 1 99 ? 0.087 4.667 -5.398 1.00 94.50 99 THR A N 1
ATOM 735 C CA . THR A 1 99 ? -0.556 3.842 -6.432 1.00 94.50 99 THR A CA 1
ATOM 736 C C . THR A 1 99 ? -0.493 4.507 -7.810 1.00 94.50 99 THR A C 1
ATOM 738 O O . THR A 1 99 ? -0.220 3.837 -8.805 1.00 94.50 99 THR A O 1
ATOM 741 N N . LEU A 1 100 ? -0.683 5.829 -7.891 1.00 97.12 100 LEU A N 1
ATOM 742 C CA . LEU A 1 100 ? -0.537 6.578 -9.143 1.00 97.12 100 LEU A CA 1
ATOM 743 C C . LEU A 1 100 ? 0.890 6.492 -9.690 1.00 97.12 100 LEU A C 1
ATOM 745 O O . LEU A 1 100 ? 1.060 6.351 -10.898 1.00 97.12 100 LEU A O 1
ATOM 749 N N . PHE A 1 101 ? 1.909 6.512 -8.828 1.00 97.12 101 PHE A N 1
ATOM 750 C CA . PHE A 1 101 ? 3.288 6.288 -9.259 1.00 97.12 101 PHE A CA 1
ATOM 751 C C . PHE A 1 101 ? 3.522 4.868 -9.790 1.00 97.12 101 PHE A C 1
ATOM 753 O O . PHE A 1 101 ? 4.221 4.719 -10.789 1.00 97.12 101 PHE A O 1
ATOM 760 N N . VAL A 1 102 ? 2.913 3.834 -9.201 1.00 94.88 102 VAL A N 1
ATOM 761 C CA . VAL A 1 102 ? 2.968 2.463 -9.750 1.00 94.88 102 VAL A CA 1
ATOM 762 C C . VAL A 1 102 ? 2.378 2.425 -11.165 1.00 94.88 102 VAL A C 1
ATOM 764 O O . VAL A 1 102 ? 3.001 1.892 -12.082 1.00 94.88 102 VAL A O 1
ATOM 767 N N . VAL A 1 103 ? 1.208 3.037 -11.370 1.00 94.50 103 VAL A N 1
ATOM 768 C CA . VAL A 1 103 ? 0.560 3.113 -12.692 1.00 94.50 103 VAL A CA 1
ATOM 769 C C . VAL A 1 103 ? 1.413 3.911 -13.683 1.00 94.50 103 VAL A C 1
ATOM 771 O O . VAL A 1 103 ? 1.615 3.474 -14.816 1.00 94.50 103 VAL A O 1
ATOM 774 N N . ALA A 1 104 ? 1.962 5.048 -13.254 1.00 94.75 104 ALA A N 1
ATOM 775 C CA . ALA A 1 104 ? 2.847 5.873 -14.070 1.00 94.75 104 ALA A CA 1
ATOM 776 C C . ALA A 1 104 ? 4.135 5.131 -14.455 1.00 94.75 104 ALA A C 1
ATOM 778 O O . ALA A 1 104 ? 4.600 5.281 -15.580 1.00 94.75 104 ALA A O 1
ATOM 779 N N . SER A 1 105 ? 4.672 4.285 -13.570 1.00 94.25 105 SER A N 1
ATOM 780 C CA . SER A 1 105 ? 5.827 3.430 -13.862 1.00 94.25 105 SER A CA 1
ATOM 781 C C . SER A 1 105 ? 5.535 2.450 -15.003 1.00 94.25 105 SER A C 1
ATOM 783 O O . SER A 1 105 ? 6.329 2.315 -15.937 1.00 94.25 105 SER A O 1
ATOM 785 N N . LEU A 1 106 ? 4.358 1.813 -14.987 1.00 91.56 106 LEU A N 1
ATOM 786 C CA . LEU A 1 106 ? 3.924 0.946 -16.085 1.00 91.56 106 LEU A CA 1
ATOM 787 C C . LEU A 1 106 ? 3.790 1.721 -17.401 1.00 91.56 106 LEU A C 1
ATOM 789 O O . LEU A 1 106 ? 4.315 1.284 -18.425 1.00 91.56 106 LEU A O 1
ATOM 793 N N . ALA A 1 107 ? 3.133 2.882 -17.370 1.00 92.56 107 ALA A N 1
ATOM 794 C CA . ALA A 1 107 ? 2.969 3.724 -18.552 1.00 92.56 107 ALA A CA 1
ATOM 795 C C . ALA A 1 107 ? 4.324 4.198 -19.112 1.00 92.56 107 ALA A C 1
ATOM 797 O O . ALA A 1 107 ? 4.553 4.144 -20.320 1.00 92.56 107 ALA A O 1
ATOM 798 N N . ALA A 1 108 ? 5.249 4.597 -18.235 1.00 93.44 108 ALA A N 1
ATOM 799 C CA . ALA A 1 108 ? 6.604 4.998 -18.597 1.00 93.44 108 ALA A CA 1
ATOM 800 C C . ALA A 1 108 ? 7.377 3.862 -19.276 1.00 93.44 108 ALA A C 1
ATOM 802 O O . ALA A 1 108 ? 8.080 4.097 -20.257 1.00 93.44 108 ALA A O 1
ATOM 803 N N . SER A 1 109 ? 7.223 2.628 -18.793 1.00 92.06 109 SER A N 1
ATOM 804 C CA . SER A 1 109 ? 7.843 1.459 -19.416 1.00 92.06 109 SER A CA 1
ATOM 805 C C . SER A 1 109 ? 7.311 1.193 -20.821 1.00 92.06 109 SER A C 1
ATOM 807 O O . SER A 1 109 ? 8.107 0.945 -21.724 1.00 92.06 109 SER A O 1
ATOM 809 N N . TRP A 1 110 ? 5.999 1.313 -21.045 1.00 90.00 110 TRP A N 1
ATOM 810 C CA . TRP A 1 110 ? 5.420 1.184 -22.389 1.00 90.00 110 TRP A CA 1
ATOM 811 C C . TRP A 1 110 ? 5.898 2.276 -23.349 1.00 90.00 110 TRP A C 1
ATOM 813 O O . TRP A 1 110 ? 6.044 2.019 -24.540 1.00 90.00 110 TRP A O 1
ATOM 823 N N . ALA A 1 111 ? 6.199 3.467 -22.830 1.00 91.81 111 ALA A N 1
ATOM 824 C CA . ALA A 1 111 ? 6.793 4.565 -23.588 1.00 91.81 111 ALA A CA 1
ATOM 825 C C . ALA A 1 111 ? 8.327 4.458 -23.748 1.00 91.81 111 ALA A C 1
ATOM 827 O O . ALA A 1 111 ? 8.941 5.349 -24.330 1.00 91.81 111 ALA A O 1
ATOM 828 N N . GLY A 1 112 ? 8.974 3.415 -23.210 1.00 90.19 112 GLY A N 1
ATOM 829 C CA . GLY A 1 112 ? 10.434 3.252 -23.242 1.00 90.19 112 GLY A CA 1
ATOM 830 C C . GLY A 1 112 ? 11.210 4.242 -22.358 1.00 90.19 112 GLY A C 1
ATOM 831 O O . GLY A 1 112 ? 12.427 4.372 -22.485 1.00 90.19 112 GLY A O 1
ATOM 832 N N . MET A 1 113 ? 10.534 4.946 -21.447 1.00 93.56 113 MET A N 1
ATOM 833 C CA . MET A 1 113 ? 11.106 5.977 -20.575 1.00 93.56 113 MET A CA 1
ATOM 834 C C . MET A 1 113 ? 11.688 5.372 -19.288 1.00 93.56 113 MET A C 1
ATOM 836 O O . MET A 1 113 ? 11.211 5.628 -18.182 1.00 93.56 113 MET A O 1
ATOM 840 N N . TRP A 1 114 ? 12.749 4.575 -19.408 1.00 92.12 114 TRP A N 1
ATOM 841 C CA . TRP A 1 114 ? 13.319 3.819 -18.280 1.00 92.12 114 TRP A CA 1
ATOM 842 C C . TRP A 1 114 ? 13.809 4.682 -17.108 1.00 92.12 114 TRP A C 1
ATOM 844 O O . TRP A 1 114 ? 13.732 4.257 -15.958 1.00 92.12 114 TRP A O 1
ATOM 854 N N . GLY A 1 115 ? 14.262 5.914 -17.363 1.00 92.06 115 GLY A N 1
ATOM 855 C CA . GLY A 1 115 ? 14.612 6.853 -16.290 1.00 92.06 115 GLY A CA 1
ATOM 856 C C . GLY A 1 115 ? 13.406 7.245 -15.428 1.00 92.06 115 GLY A C 1
ATOM 857 O O . GLY A 1 115 ? 13.516 7.348 -14.208 1.00 92.06 115 GLY A O 1
ATOM 858 N N . LEU A 1 116 ? 12.230 7.394 -16.047 1.00 94.25 116 LEU A N 1
ATOM 859 C CA . LEU A 1 116 ? 10.998 7.751 -15.347 1.00 94.25 116 LEU A CA 1
ATOM 860 C C . LEU A 1 116 ? 10.478 6.592 -14.483 1.00 94.25 116 LEU A C 1
ATOM 862 O O . LEU A 1 116 ? 9.951 6.842 -13.406 1.00 94.25 116 LEU A O 1
ATOM 866 N N . VAL A 1 117 ? 10.712 5.337 -14.885 1.00 93.69 117 VAL A N 1
ATOM 867 C CA . VAL A 1 117 ? 10.404 4.142 -14.072 1.00 93.69 117 VAL A CA 1
ATOM 868 C C . VAL A 1 117 ? 11.087 4.215 -12.700 1.00 93.69 117 VAL A C 1
ATOM 870 O O . VAL A 1 117 ? 10.437 4.022 -11.672 1.00 93.69 117 VAL A O 1
ATOM 873 N N . TRP A 1 118 ? 12.373 4.581 -12.656 1.00 94.31 118 TRP A N 1
ATOM 874 C CA . TRP A 1 118 ? 13.107 4.765 -11.397 1.00 94.31 118 TRP A CA 1
ATOM 875 C C . TRP A 1 118 ? 12.549 5.906 -10.545 1.00 94.31 118 TRP A C 1
ATOM 877 O O . TRP A 1 118 ? 12.378 5.747 -9.335 1.00 94.31 118 TRP A O 1
ATOM 887 N N . VAL A 1 119 ? 12.223 7.040 -11.170 1.00 96.38 119 VAL A N 1
ATOM 888 C CA . VAL A 1 119 ? 11.616 8.191 -10.481 1.00 96.38 119 VAL A CA 1
ATOM 889 C C . VAL A 1 119 ? 10.260 7.814 -9.884 1.00 96.38 119 VAL A C 1
ATOM 891 O O . VAL A 1 119 ? 9.986 8.137 -8.729 1.00 96.38 119 VAL A O 1
ATOM 894 N N . CYS A 1 120 ? 9.428 7.079 -10.622 1.00 95.88 120 CYS A N 1
ATOM 895 C CA . CYS A 1 120 ? 8.146 6.586 -10.135 1.00 95.88 120 CYS A CA 1
ATOM 896 C C . CYS A 1 120 ? 8.314 5.578 -8.991 1.00 95.88 120 CYS A C 1
ATOM 898 O O . CYS A 1 120 ? 7.590 5.661 -8.000 1.00 95.88 120 CYS A O 1
ATOM 900 N N . ALA A 1 121 ? 9.285 4.667 -9.063 1.00 94.44 121 ALA A N 1
ATOM 901 C CA . ALA A 1 121 ? 9.574 3.746 -7.965 1.00 94.44 121 ALA A CA 1
ATOM 902 C C . ALA A 1 121 ? 9.999 4.490 -6.687 1.00 94.44 121 ALA A C 1
ATOM 904 O O . ALA A 1 121 ? 9.460 4.226 -5.610 1.00 94.44 121 ALA A O 1
ATOM 905 N N . ALA A 1 122 ? 10.884 5.483 -6.805 1.00 95.81 122 ALA A N 1
ATOM 906 C CA . ALA A 1 122 ? 11.261 6.341 -5.683 1.00 95.81 122 ALA A CA 1
ATOM 907 C C . ALA A 1 122 ? 10.051 7.117 -5.133 1.00 95.81 122 ALA A C 1
ATOM 909 O O . ALA A 1 122 ? 9.809 7.111 -3.926 1.00 95.81 122 ALA A O 1
ATOM 910 N N . GLY A 1 123 ? 9.241 7.718 -6.010 1.00 95.50 123 GLY A N 1
ATOM 911 C CA . GLY A 1 123 ? 8.013 8.427 -5.640 1.00 95.50 123 GLY A CA 1
ATOM 912 C C . GLY A 1 123 ? 7.006 7.536 -4.909 1.00 95.50 123 GLY A C 1
ATOM 913 O O . GLY A 1 123 ? 6.419 7.960 -3.913 1.00 95.50 123 GLY A O 1
ATOM 914 N N . THR A 1 124 ? 6.863 6.279 -5.335 1.00 96.75 124 THR A N 1
ATOM 915 C CA . THR A 1 124 ? 6.007 5.259 -4.704 1.00 96.75 124 THR A CA 1
ATOM 916 C C . THR A 1 124 ? 6.422 5.017 -3.253 1.00 96.75 124 THR A C 1
ATOM 918 O O . THR A 1 124 ? 5.589 5.112 -2.348 1.00 96.75 124 THR A O 1
ATOM 921 N N . VAL A 1 125 ? 7.711 4.749 -3.020 1.00 95.06 125 VAL A N 1
ATOM 922 C CA . VAL A 1 125 ? 8.252 4.448 -1.685 1.00 95.06 125 VAL A CA 1
ATOM 923 C C . VAL A 1 125 ? 8.221 5.681 -0.785 1.00 95.06 125 VAL A C 1
ATOM 925 O O . VAL A 1 125 ? 7.812 5.584 0.370 1.00 95.06 125 VAL A O 1
ATOM 928 N N . LEU A 1 126 ? 8.605 6.849 -1.304 1.00 95.56 126 LEU A N 1
ATOM 929 C CA . LEU A 1 126 ? 8.636 8.094 -0.536 1.00 95.56 126 LEU A CA 1
ATOM 930 C C . LEU A 1 126 ? 7.234 8.540 -0.118 1.00 95.56 126 LEU A C 1
ATOM 932 O O . LEU A 1 126 ? 7.024 8.862 1.051 1.00 95.56 126 LEU A O 1
ATOM 936 N N . SER A 1 127 ? 6.263 8.531 -1.034 1.00 95.81 127 SER A N 1
ATOM 937 C CA . SER A 1 127 ? 4.879 8.915 -0.720 1.00 95.81 127 SER A CA 1
ATOM 938 C C . SER A 1 127 ? 4.257 7.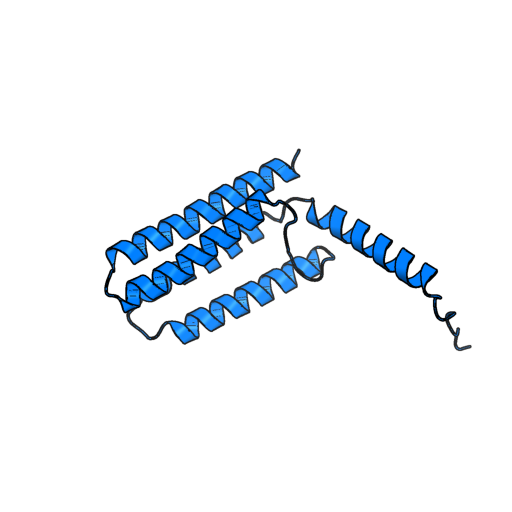971 0.309 1.00 95.81 127 SER A C 1
ATOM 940 O O . SER A 1 127 ? 3.788 8.426 1.351 1.00 95.81 127 SER A O 1
ATOM 942 N N . PHE A 1 128 ? 4.331 6.657 0.091 1.00 95.69 128 PHE A N 1
ATOM 943 C CA . PHE A 1 128 ? 3.787 5.687 1.040 1.00 95.69 128 PHE A CA 1
ATOM 944 C C . PHE A 1 128 ? 4.517 5.720 2.390 1.00 95.69 128 PHE A C 1
ATOM 946 O O . PHE A 1 128 ? 3.875 5.696 3.442 1.00 95.69 128 PHE A O 1
ATOM 953 N N . GLY A 1 129 ? 5.849 5.798 2.382 1.00 94.00 129 GLY A N 1
ATOM 954 C CA . GLY A 1 129 ? 6.674 5.819 3.589 1.00 94.00 129 GLY A CA 1
ATOM 955 C C . GLY A 1 129 ? 6.418 7.057 4.444 1.00 94.00 129 GLY A C 1
ATOM 956 O O . GLY A 1 129 ? 6.164 6.937 5.642 1.00 94.00 129 GLY A O 1
ATOM 957 N N . THR A 1 130 ? 6.394 8.244 3.832 1.00 94.00 130 THR A N 1
ATOM 958 C CA . THR A 1 130 ? 6.045 9.488 4.540 1.00 94.00 130 THR A CA 1
ATOM 959 C C . THR A 1 130 ? 4.626 9.422 5.095 1.00 94.00 130 THR A C 1
ATOM 961 O O . THR A 1 130 ? 4.431 9.673 6.285 1.00 94.00 130 THR A O 1
ATOM 964 N N . GLY A 1 131 ? 3.650 8.986 4.294 1.00 92.50 131 GLY A N 1
ATOM 965 C CA . GLY A 1 131 ? 2.276 8.763 4.746 1.00 92.50 131 GLY A CA 1
ATOM 966 C C . GLY A 1 131 ? 2.179 7.795 5.928 1.00 92.50 131 GLY A C 1
ATOM 967 O O . GLY A 1 131 ? 1.443 8.064 6.876 1.00 92.50 131 GLY A O 1
ATOM 968 N N . SER A 1 132 ? 2.958 6.712 5.910 1.00 92.62 132 SER A N 1
ATOM 969 C CA . SER A 1 132 ? 3.012 5.710 6.982 1.00 92.62 132 SER A CA 1
ATOM 970 C C . SER A 1 132 ? 3.548 6.299 8.284 1.00 92.62 132 SER A C 1
ATOM 972 O O . SER A 1 132 ? 2.956 6.094 9.342 1.00 92.62 132 SER A O 1
ATOM 974 N N . VAL A 1 133 ? 4.629 7.084 8.216 1.00 92.06 133 VAL A N 1
ATOM 975 C CA . VAL A 1 133 ? 5.191 7.782 9.384 1.00 92.06 133 VAL A CA 1
ATOM 976 C C . VAL A 1 133 ? 4.186 8.784 9.947 1.00 92.06 133 VAL A C 1
ATOM 978 O O . VAL A 1 133 ? 3.989 8.835 11.161 1.00 92.06 133 VAL A O 1
ATOM 981 N N . PHE A 1 134 ? 3.521 9.561 9.088 1.00 90.44 134 PHE A N 1
ATOM 982 C CA . PHE A 1 134 ? 2.480 10.493 9.520 1.00 90.44 134 PHE A CA 1
ATOM 983 C C . PHE A 1 134 ? 1.307 9.774 10.180 1.00 90.44 134 PHE A C 1
ATOM 985 O O . PHE A 1 134 ? 0.878 10.199 11.249 1.00 90.44 134 PHE A O 1
ATOM 992 N N . HIS A 1 135 ? 0.818 8.681 9.587 1.00 91.06 135 HIS A N 1
ATOM 993 C CA . HIS A 1 135 ? -0.254 7.874 10.162 1.00 91.06 135 HIS A CA 1
ATOM 994 C C . HIS A 1 135 ? 0.130 7.360 11.544 1.00 91.06 135 HIS A C 1
ATOM 996 O O . HIS A 1 135 ? -0.550 7.667 12.515 1.00 91.06 135 HIS A O 1
ATOM 1002 N N . TYR A 1 136 ? 1.271 6.676 11.635 1.00 88.25 136 TYR A N 1
ATOM 1003 C CA . TYR A 1 136 ? 1.762 6.083 12.871 1.00 88.25 136 TYR A CA 1
ATOM 1004 C C . TYR A 1 136 ? 1.908 7.121 13.990 1.00 88.25 136 TYR A C 1
ATOM 1006 O O . TYR A 1 136 ? 1.457 6.899 15.112 1.00 88.25 136 TYR A O 1
ATOM 1014 N N . ARG A 1 137 ? 2.476 8.296 13.683 1.00 87.50 137 ARG A N 1
ATOM 1015 C CA . ARG A 1 137 ? 2.627 9.390 14.656 1.00 87.50 137 ARG A CA 1
ATOM 1016 C C . ARG A 1 137 ? 1.303 10.048 15.032 1.00 87.50 137 ARG A C 1
ATOM 1018 O O . ARG A 1 137 ? 1.182 10.511 16.160 1.00 87.50 137 ARG A O 1
ATOM 1025 N N . ALA A 1 138 ? 0.348 10.130 14.108 1.00 84.25 138 ALA A N 1
ATOM 1026 C CA . ALA A 1 138 ? -0.962 10.720 14.366 1.00 84.25 138 ALA A CA 1
ATOM 1027 C C . ALA A 1 138 ? -1.843 9.821 15.240 1.00 84.25 138 ALA A C 1
ATOM 1029 O O . ALA A 1 138 ? -2.636 10.341 16.009 1.00 84.25 138 ALA A O 1
ATOM 1030 N N . THR A 1 139 ? -1.690 8.500 15.139 1.00 82.69 139 THR A N 1
ATOM 1031 C CA . THR A 1 139 ? -2.483 7.518 15.897 1.00 82.69 139 THR A CA 1
ATOM 1032 C C . THR A 1 139 ? -1.864 7.117 17.241 1.00 82.69 139 THR A C 1
ATOM 1034 O O . THR A 1 139 ? -2.506 6.433 18.026 1.00 82.69 139 THR A O 1
ATOM 1037 N N . LEU A 1 140 ? -0.601 7.485 17.495 1.00 76.19 140 LEU A N 1
ATOM 1038 C CA . LEU A 1 140 ? 0.064 7.297 18.795 1.00 76.19 140 LEU A CA 1
ATOM 1039 C C . 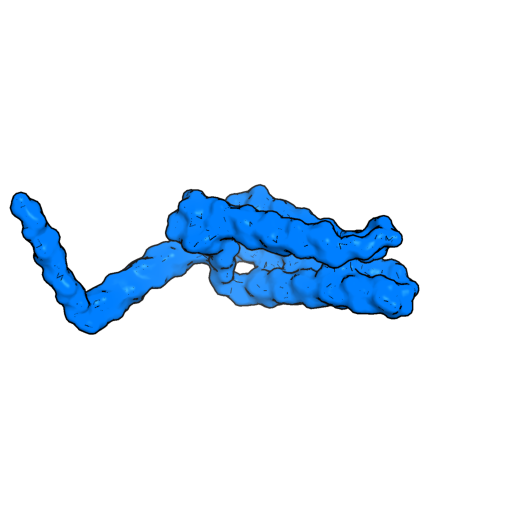LEU A 1 140 ? -0.167 8.454 19.781 1.00 76.19 140 LEU A C 1
ATOM 1041 O O . LEU A 1 140 ? 0.204 8.327 20.946 1.00 76.19 140 LEU A O 1
ATOM 1045 N N . ARG A 1 141 ? -0.682 9.589 19.302 1.00 57.06 141 ARG A N 1
ATOM 1046 C CA . ARG A 1 141 ? -1.037 10.755 20.119 1.00 57.06 141 ARG A CA 1
ATOM 1047 C C . ARG A 1 141 ? -2.484 10.654 20.565 1.00 57.06 141 ARG A C 1
ATOM 1049 O O . ARG A 1 141 ? -2.745 11.100 21.699 1.00 57.06 141 ARG A O 1
#

Radius of gyration: 19.55 Å; chains: 1; bounding box: 52×37×46 Å